Protein AF-A0A2E8K7I2-F1 (afdb_monomer_lite)

Structure (mmCIF, N/CA/C/O backbone):
data_AF-A0A2E8K7I2-F1
#
_entry.id   AF-A0A2E8K7I2-F1
#
loop_
_atom_site.group_PDB
_atom_site.id
_atom_site.type_symbol
_atom_site.label_atom_id
_atom_site.label_alt_id
_atom_site.label_comp_id
_atom_site.label_asym_id
_atom_site.label_entity_id
_atom_site.label_seq_id
_atom_site.pdbx_PDB_ins_code
_atom_site.Cartn_x
_atom_site.Cartn_y
_atom_site.Cartn_z
_atom_site.occupancy
_atom_site.B_iso_or_equiv
_atom_site.auth_seq_id
_atom_site.auth_comp_id
_atom_site.auth_asym_id
_atom_site.auth_atom_id
_atom_site.pdbx_PDB_model_num
ATOM 1 N N . MET A 1 1 ? 12.082 -33.563 -44.649 1.00 47.56 1 MET A N 1
ATOM 2 C CA . MET A 1 1 ? 13.556 -33.593 -44.543 1.00 47.56 1 MET A CA 1
ATOM 3 C C . MET A 1 1 ? 13.911 -34.649 -43.504 1.00 47.56 1 MET A C 1
ATOM 5 O O . MET A 1 1 ? 13.256 -34.653 -42.468 1.00 47.56 1 MET A O 1
ATOM 9 N N . PRO A 1 2 ? 14.832 -35.588 -43.774 1.00 50.03 2 PRO A N 1
ATOM 10 C CA . PRO A 1 2 ? 15.264 -36.570 -42.777 1.00 50.03 2 PRO A CA 1
ATOM 11 C C . PRO A 1 2 ? 15.808 -35.861 -41.526 1.00 50.03 2 PRO A C 1
ATOM 13 O O . PRO A 1 2 ? 16.552 -34.895 -41.661 1.00 50.03 2 PRO A O 1
ATOM 16 N N . GLY A 1 3 ? 15.430 -36.317 -40.327 1.00 60.34 3 GLY A N 1
ATOM 17 C CA . GLY A 1 3 ? 15.992 -35.823 -39.061 1.00 60.34 3 GLY A CA 1
ATOM 18 C C . GLY A 1 3 ? 15.162 -34.794 -38.286 1.00 60.34 3 GLY A C 1
ATOM 19 O O . GLY A 1 3 ? 15.590 -34.386 -37.218 1.00 60.34 3 GLY A O 1
ATOM 20 N N . THR A 1 4 ? 13.971 -34.393 -38.739 1.00 60.41 4 THR A N 1
ATOM 21 C CA . THR A 1 4 ? 13.145 -33.399 -38.014 1.00 60.41 4 THR A CA 1
ATOM 22 C C . THR A 1 4 ? 12.429 -33.949 -36.775 1.00 60.41 4 THR A C 1
ATOM 24 O O . THR A 1 4 ? 11.886 -33.179 -35.986 1.00 60.41 4 THR A O 1
ATOM 27 N N . THR A 1 5 ? 12.414 -35.268 -36.585 1.00 64.00 5 THR A N 1
ATOM 28 C CA . THR A 1 5 ? 11.774 -35.951 -35.452 1.00 64.00 5 THR A CA 1
ATOM 29 C C . THR A 1 5 ? 12.618 -37.144 -35.024 1.00 64.00 5 THR A C 1
ATOM 31 O O . THR A 1 5 ? 13.070 -37.919 -35.871 1.00 64.00 5 THR A O 1
ATOM 34 N N . TYR A 1 6 ? 12.801 -37.317 -33.719 1.00 68.06 6 TYR A N 1
ATOM 35 C CA . TYR A 1 6 ? 13.394 -38.526 -33.154 1.00 68.06 6 TYR A CA 1
ATOM 36 C C . TYR A 1 6 ? 12.450 -39.737 -33.326 1.00 68.06 6 TYR A C 1
ATOM 38 O O . TYR A 1 6 ? 11.246 -39.552 -33.527 1.00 68.06 6 TYR A O 1
ATOM 46 N N . PRO A 1 7 ? 12.943 -40.986 -33.197 1.00 75.38 7 PRO A N 1
ATOM 47 C CA . PRO A 1 7 ? 12.113 -42.198 -33.293 1.00 75.38 7 PRO A CA 1
ATOM 48 C C . PRO A 1 7 ? 10.949 -42.272 -32.288 1.00 75.38 7 PRO A C 1
ATOM 50 O O . PRO A 1 7 ? 10.019 -43.046 -32.481 1.00 75.38 7 PRO A O 1
ATOM 53 N N . ASN A 1 8 ? 10.992 -41.466 -31.224 1.00 77.00 8 ASN A N 1
ATOM 54 C CA . ASN A 1 8 ? 9.941 -41.325 -30.214 1.00 77.00 8 ASN A CA 1
ATOM 55 C C . ASN A 1 8 ? 8.937 -40.191 -30.522 1.00 77.00 8 ASN A C 1
ATOM 57 O O . ASN A 1 8 ? 8.159 -39.815 -29.650 1.00 77.00 8 ASN A O 1
ATOM 61 N N . GLY A 1 9 ? 8.964 -39.623 -31.733 1.00 71.88 9 GLY A N 1
ATOM 62 C CA . GLY A 1 9 ? 8.011 -38.606 -32.190 1.00 71.88 9 GLY A CA 1
ATOM 63 C C . GLY A 1 9 ? 8.256 -37.194 -31.650 1.00 71.88 9 GLY A C 1
ATOM 64 O O . GLY A 1 9 ? 7.520 -36.277 -32.007 1.00 71.88 9 GLY A O 1
ATOM 65 N N . ILE A 1 10 ? 9.289 -36.988 -30.827 1.00 68.69 10 ILE A N 1
ATOM 66 C CA . ILE A 1 10 ? 9.647 -35.657 -30.328 1.00 68.69 10 ILE A CA 1
ATOM 67 C C . ILE A 1 10 ? 10.333 -34.874 -31.459 1.00 68.69 10 ILE A C 1
ATOM 69 O O . ILE A 1 10 ? 11.250 -35.413 -32.096 1.00 68.69 10 ILE A O 1
ATOM 73 N N . PRO A 1 11 ? 9.936 -33.613 -31.714 1.00 69.25 11 PRO A N 1
ATOM 74 C CA . PRO A 1 11 ? 10.637 -32.750 -32.654 1.00 69.25 11 PRO A CA 1
ATOM 75 C C . PRO A 1 11 ? 12.121 -32.651 -32.299 1.00 69.25 11 PRO A C 1
ATOM 77 O O . PRO A 1 11 ? 12.487 -32.390 -31.151 1.00 69.25 11 PRO A O 1
ATOM 80 N N . ALA A 1 12 ? 12.988 -32.868 -33.285 1.00 71.75 12 ALA A N 1
ATOM 81 C CA . ALA A 1 12 ? 14.411 -32.645 -33.103 1.00 71.75 12 ALA A CA 1
ATOM 82 C C . ALA A 1 12 ? 14.658 -31.133 -33.037 1.00 71.75 12 ALA A C 1
ATOM 84 O O . ALA A 1 12 ? 14.567 -30.427 -34.041 1.00 71.75 12 ALA A O 1
ATOM 85 N N . TYR A 1 13 ? 14.928 -30.623 -31.836 1.00 67.56 13 TYR A N 1
ATOM 86 C CA . TYR A 1 13 ? 15.344 -29.238 -31.650 1.00 67.56 13 TYR A CA 1
ATOM 87 C C . TYR A 1 13 ? 16.808 -29.101 -32.073 1.00 67.56 13 TYR A C 1
ATOM 89 O O . TYR A 1 13 ? 17.703 -29.649 -31.432 1.00 67.56 13 TYR A O 1
ATOM 97 N N . PHE A 1 14 ? 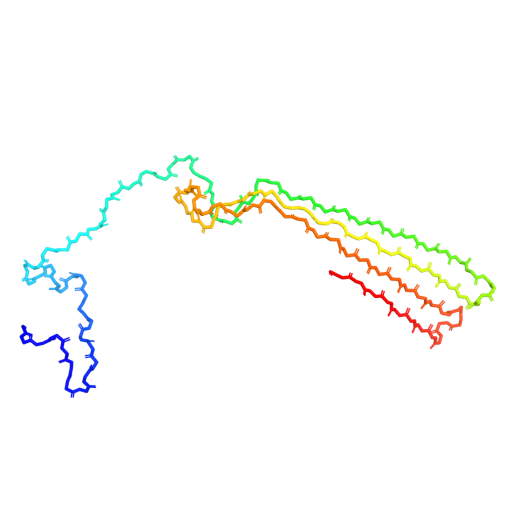17.049 -28.377 -33.163 1.00 74.25 14 PHE A N 1
ATOM 98 C CA . PHE A 1 14 ? 18.392 -28.075 -33.646 1.00 74.25 14 PHE A CA 1
ATOM 99 C C . PHE A 1 14 ? 18.869 -26.731 -33.101 1.00 74.25 14 PHE A C 1
ATOM 101 O O . PHE A 1 14 ? 18.128 -25.747 -33.101 1.00 74.25 14 PHE A O 1
ATOM 108 N N . SER A 1 15 ? 20.122 -26.675 -32.648 1.00 77.06 15 SER A N 1
ATOM 109 C CA . SER A 1 15 ? 20.728 -25.412 -32.232 1.00 77.06 15 SER A CA 1
ATOM 110 C C . SER A 1 15 ? 20.970 -24.503 -33.443 1.00 77.06 15 SER A C 1
ATOM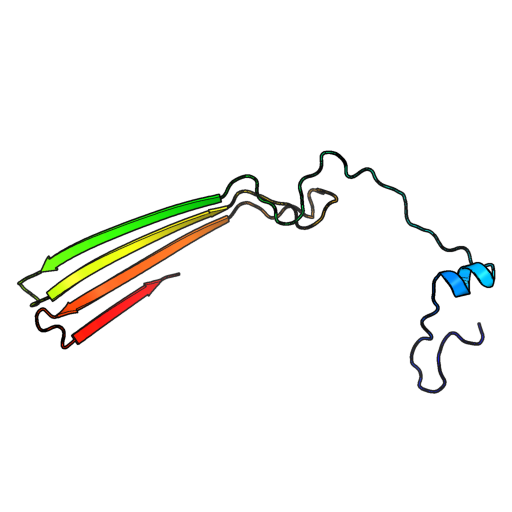 112 O O . SER A 1 15 ? 21.231 -24.977 -34.551 1.00 77.06 15 SER A O 1
ATOM 114 N N . ARG A 1 16 ? 20.933 -23.180 -33.230 1.00 74.31 16 ARG A N 1
ATOM 115 C CA . ARG A 1 16 ? 21.221 -22.185 -34.282 1.00 74.31 16 ARG A CA 1
ATOM 116 C C . ARG A 1 16 ? 22.587 -22.410 -34.930 1.00 74.31 16 ARG A C 1
ATOM 118 O O . ARG A 1 16 ? 22.687 -22.393 -36.148 1.00 74.31 16 ARG A O 1
ATOM 125 N N . HIS A 1 17 ? 23.596 -22.726 -34.118 1.00 78.31 17 HIS A N 1
ATOM 126 C CA . HIS A 1 17 ? 24.943 -23.037 -34.594 1.00 78.31 17 HIS A CA 1
ATOM 127 C C . HIS A 1 17 ? 24.985 -24.260 -35.516 1.00 78.31 17 HIS A C 1
ATOM 129 O O . HIS A 1 17 ? 25.716 -24.258 -36.502 1.00 78.31 17 HIS A O 1
ATOM 135 N N . TRP A 1 18 ? 24.193 -25.297 -35.228 1.00 82.12 18 TRP A N 1
ATOM 136 C CA . TRP A 1 18 ? 24.104 -26.462 -36.106 1.00 82.12 18 TRP A CA 1
ATOM 137 C C . TRP A 1 18 ? 23.406 -26.116 -37.427 1.00 82.12 18 TRP A C 1
ATOM 139 O O . TRP A 1 18 ? 23.872 -26.526 -38.485 1.00 82.12 18 TRP A O 1
ATOM 149 N N . LEU A 1 19 ? 22.322 -25.336 -37.388 1.00 80.19 19 LEU A N 1
ATOM 150 C CA . LEU A 1 19 ? 21.591 -24.913 -38.589 1.00 80.19 19 LEU A CA 1
ATOM 151 C C . LEU A 1 19 ? 22.468 -24.053 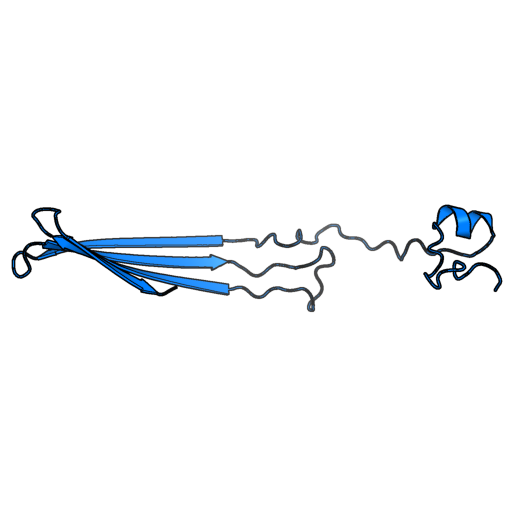-39.514 1.00 80.19 19 LEU A C 1
ATOM 153 O O . LEU A 1 19 ? 22.546 -24.330 -40.710 1.00 80.19 19 LEU A O 1
ATOM 157 N N . GLU A 1 20 ? 23.187 -23.083 -38.946 1.00 79.00 20 GLU A N 1
ATOM 158 C CA . GLU A 1 20 ? 24.148 -22.235 -39.666 1.00 79.00 20 GLU A CA 1
ATOM 159 C C . GLU A 1 20 ? 25.264 -23.068 -40.312 1.00 79.00 20 GLU A C 1
ATOM 161 O O . GLU A 1 20 ? 25.566 -22.885 -41.491 1.00 79.00 20 GLU A O 1
ATOM 166 N N . ALA A 1 21 ? 25.823 -24.044 -39.585 1.00 82.12 21 ALA A N 1
ATOM 167 C CA . ALA A 1 21 ? 26.849 -24.951 -40.107 1.00 82.12 21 ALA A CA 1
ATOM 168 C C . ALA A 1 21 ? 26.351 -25.841 -41.264 1.00 82.12 21 ALA A C 1
ATOM 170 O O . ALA A 1 21 ? 27.153 -26.295 -42.078 1.00 82.12 21 ALA A O 1
ATOM 171 N N . ASN A 1 22 ? 25.037 -26.068 -41.360 1.00 84.56 22 ASN A N 1
ATOM 172 C CA . ASN A 1 22 ? 24.396 -26.824 -42.439 1.00 84.56 22 ASN A CA 1
ATOM 173 C C . ASN A 1 22 ? 23.816 -25.920 -43.546 1.00 84.56 22 ASN A C 1
ATOM 175 O O . ASN A 1 22 ? 23.035 -26.385 -44.376 1.00 84.56 22 ASN A O 1
ATOM 179 N N . GLY A 1 23 ? 24.183 -24.633 -43.577 1.00 80.31 23 GLY A N 1
ATOM 180 C CA . GLY A 1 23 ? 23.774 -23.695 -44.628 1.00 80.31 23 GLY A CA 1
ATOM 181 C C . GLY A 1 23 ? 22.314 -23.240 -44.542 1.00 80.31 23 GLY A C 1
ATOM 182 O O . GLY A 1 23 ? 21.802 -22.647 -45.490 1.00 80.31 23 GLY A O 1
ATOM 183 N N . ILE A 1 24 ? 21.634 -23.499 -43.421 1.00 83.12 24 ILE A N 1
ATOM 184 C CA . ILE A 1 24 ? 20.279 -23.008 -43.173 1.00 83.12 24 ILE A CA 1
ATOM 185 C C . ILE A 1 24 ? 20.393 -21.593 -42.612 1.00 83.12 24 ILE A C 1
ATOM 187 O O . ILE A 1 24 ? 20.962 -21.379 -41.542 1.00 83.12 24 ILE A O 1
ATOM 191 N N . THR A 1 25 ? 19.843 -20.616 -43.334 1.00 76.50 25 THR A N 1
ATOM 192 C CA . THR A 1 25 ? 19.859 -19.215 -42.910 1.00 76.50 25 THR A CA 1
ATOM 193 C C . T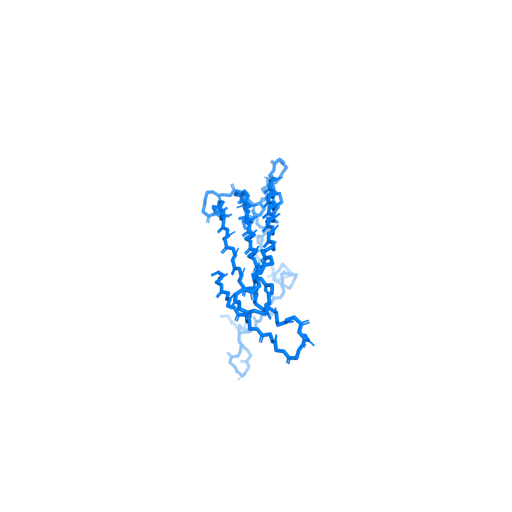HR A 1 25 ? 19.059 -19.042 -41.624 1.00 76.50 25 THR A C 1
ATOM 195 O O . THR A 1 25 ? 17.840 -19.215 -41.597 1.00 76.50 25 THR A O 1
ATOM 198 N N . THR A 1 26 ? 19.746 -18.669 -40.553 1.00 76.06 26 THR A N 1
ATOM 199 C CA . THR A 1 26 ? 19.140 -18.217 -39.304 1.00 76.06 26 THR A CA 1
ATOM 200 C C . THR A 1 26 ? 19.071 -16.687 -39.320 1.00 76.06 26 THR A C 1
ATOM 202 O O . THR A 1 26 ? 19.909 -16.009 -39.911 1.00 76.06 26 THR A O 1
ATOM 205 N N . SER A 1 27 ? 18.050 -16.112 -38.686 1.00 77.81 27 SER A N 1
ATOM 206 C CA . SER A 1 27 ? 17.946 -14.660 -38.500 1.00 77.81 27 SER A CA 1
ATOM 207 C C . SER A 1 27 ? 18.172 -14.327 -37.035 1.00 77.81 27 SER A C 1
ATOM 209 O O . SER A 1 27 ? 17.579 -14.953 -36.153 1.00 77.81 27 SER A O 1
ATOM 211 N N . SER A 1 28 ? 19.058 -13.376 -36.746 1.00 69.06 28 SER A N 1
ATOM 212 C CA . SER A 1 28 ? 19.321 -12.879 -35.384 1.00 69.06 28 SER A CA 1
ATOM 213 C C . SER A 1 28 ? 18.238 -11.916 -34.878 1.00 69.06 28 SER A C 1
ATOM 215 O O . SER A 1 28 ? 18.374 -11.368 -33.791 1.00 69.06 28 SER A O 1
ATOM 217 N N . GLY A 1 29 ? 17.153 -11.741 -35.641 1.00 66.50 29 GLY A N 1
ATOM 218 C CA . GLY A 1 29 ? 16.169 -10.689 -35.411 1.00 66.50 29 GLY A CA 1
ATOM 219 C C . GLY A 1 29 ? 16.643 -9.352 -35.981 1.00 66.50 29 GLY A C 1
ATOM 220 O O . GLY A 1 29 ? 17.799 -9.199 -36.379 1.00 66.50 29 GLY A O 1
ATOM 221 N N . LEU A 1 30 ? 15.733 -8.383 -36.061 1.00 70.75 30 LEU A N 1
ATOM 222 C CA . LEU A 1 30 ? 16.101 -7.008 -36.385 1.00 70.75 30 LEU A CA 1
ATOM 223 C C . LEU A 1 30 ? 16.634 -6.355 -35.104 1.00 70.75 30 LEU A C 1
ATOM 225 O O . LEU A 1 30 ? 15.893 -6.324 -34.119 1.00 70.75 30 LEU A O 1
ATOM 229 N N . PRO A 1 31 ? 17.882 -5.853 -35.083 1.00 68.31 31 PRO A N 1
ATOM 230 C CA . PRO A 1 31 ? 18.374 -5.102 -33.941 1.00 68.31 31 PRO A CA 1
ATOM 231 C C . PRO A 1 31 ? 17.527 -3.839 -33.812 1.00 68.31 31 PRO A C 1
ATOM 233 O O . PRO A 1 31 ? 17.514 -2.986 -34.700 1.00 68.31 31 PRO A O 1
ATOM 236 N N . ILE A 1 32 ? 16.785 -3.751 -32.717 1.00 72.94 32 ILE A N 1
ATOM 237 C CA . ILE A 1 32 ? 15.979 -2.584 -32.383 1.00 72.94 32 ILE A CA 1
ATOM 238 C C . ILE A 1 32 ? 16.659 -1.822 -31.258 1.00 72.94 32 ILE A C 1
ATOM 240 O O . ILE A 1 32 ? 17.213 -2.411 -30.331 1.00 72.94 32 ILE A O 1
ATOM 244 N N . ASN A 1 33 ? 16.664 -0.499 -31.383 1.00 72.81 33 ASN A N 1
ATOM 245 C CA . ASN A 1 33 ? 17.218 0.371 -30.363 1.00 72.81 33 ASN A CA 1
ATOM 246 C C . ASN A 1 33 ? 16.256 0.413 -29.167 1.00 72.81 33 ASN A C 1
ATOM 248 O O . ASN A 1 33 ? 15.070 0.677 -29.352 1.00 72.81 33 ASN A O 1
ATOM 252 N N . LEU A 1 34 ? 16.780 0.136 -27.973 1.00 72.75 34 LEU A N 1
ATOM 253 C CA . LEU A 1 34 ? 16.054 0.172 -26.697 1.00 72.75 34 LEU A CA 1
ATOM 254 C C . LEU A 1 34 ? 16.493 1.351 -25.810 1.00 72.75 34 LEU A C 1
ATOM 256 O O . LEU A 1 34 ? 16.040 1.492 -24.679 1.00 72.75 34 LEU A O 1
ATOM 260 N N . GLY A 1 35 ? 17.423 2.182 -26.287 1.00 68.75 35 GLY A N 1
ATOM 261 C CA . GLY A 1 35 ? 17.910 3.347 -25.559 1.00 68.75 35 GLY A CA 1
ATOM 262 C C . GLY A 1 35 ? 16.813 4.396 -25.405 1.00 68.75 35 GLY A C 1
ATOM 263 O O . GLY A 1 35 ? 16.249 4.846 -26.399 1.00 68.75 35 GLY A O 1
ATOM 264 N N . GLY A 1 36 ? 16.547 4.794 -24.159 1.00 75.62 36 GLY A N 1
ATOM 265 C CA . GLY A 1 36 ? 15.480 5.736 -23.807 1.00 75.62 36 GLY A CA 1
ATOM 266 C C . GLY A 1 36 ? 14.148 5.082 -23.427 1.00 75.62 36 GLY A C 1
ATOM 267 O O . GLY A 1 36 ? 13.240 5.804 -23.035 1.00 75.62 36 GLY A O 1
ATOM 268 N N . ASN A 1 37 ? 14.038 3.751 -23.503 1.00 78.69 37 ASN A N 1
ATOM 269 C CA . ASN A 1 37 ? 12.869 3.017 -23.019 1.00 78.69 37 ASN A CA 1
ATOM 270 C C . ASN A 1 37 ? 12.954 2.784 -21.505 1.00 78.69 37 ASN A C 1
ATOM 272 O O . ASN A 1 37 ? 14.045 2.631 -20.948 1.00 78.69 37 ASN A O 1
ATOM 276 N N . GLU A 1 38 ? 11.798 2.711 -20.852 1.00 74.12 38 GLU A N 1
ATOM 277 C CA . GLU A 1 38 ? 11.720 2.318 -19.446 1.00 74.12 38 GLU A CA 1
ATOM 278 C C . GLU A 1 38 ? 11.983 0.827 -19.262 1.00 74.12 38 GLU A C 1
ATOM 280 O O . GLU A 1 38 ? 11.723 -0.006 -20.133 1.00 74.12 38 GLU A O 1
ATOM 285 N N . LEU A 1 39 ? 12.513 0.485 -18.090 1.00 79.62 39 LEU A N 1
ATOM 286 C CA . LEU A 1 39 ? 12.743 -0.904 -17.738 1.00 79.62 39 LEU A CA 1
ATOM 287 C C . LEU A 1 39 ? 11.405 -1.632 -17.526 1.00 79.62 39 LEU A C 1
ATOM 289 O O . LEU A 1 39 ? 10.477 -1.065 -16.944 1.00 79.62 39 LEU A O 1
ATOM 293 N N . PRO A 1 40 ? 11.312 -2.913 -17.923 1.00 79.06 40 PRO A N 1
ATOM 294 C CA . PRO A 1 40 ? 10.126 -3.712 -17.665 1.00 79.06 40 PRO A CA 1
ATOM 295 C C . PRO A 1 40 ? 9.787 -3.767 -16.175 1.00 79.06 40 PRO A C 1
ATOM 297 O O . PRO A 1 40 ? 10.668 -4.023 -15.352 1.00 79.06 40 PRO A O 1
ATOM 300 N N . ASN A 1 41 ? 8.507 -3.606 -15.835 1.00 77.75 41 ASN A N 1
ATOM 301 C CA . ASN A 1 41 ? 7.999 -3.604 -14.459 1.00 77.75 41 ASN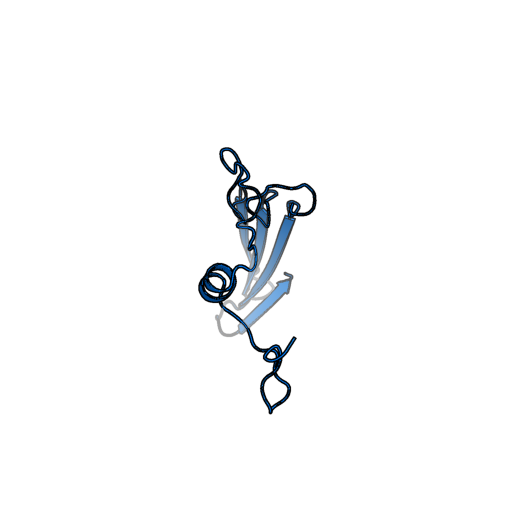 A CA 1
ATOM 302 C C . ASN A 1 41 ? 8.675 -2.557 -13.552 1.00 77.75 41 ASN A C 1
ATOM 304 O O . ASN A 1 41 ? 8.809 -2.777 -12.347 1.00 77.75 41 ASN A O 1
ATOM 308 N N . SER A 1 42 ? 9.116 -1.435 -14.128 1.00 84.44 42 SER A N 1
ATOM 309 C CA . SER A 1 42 ? 9.700 -0.309 -13.397 1.00 84.44 42 SER A CA 1
ATOM 310 C C . SER A 1 42 ? 8.784 0.915 -13.462 1.00 84.44 42 SER A C 1
ATOM 312 O O . SER A 1 42 ? 9.102 1.853 -14.189 1.00 84.44 42 SER A O 1
ATOM 314 N N . PRO A 1 43 ? 7.659 0.923 -12.727 1.00 79.62 43 PRO A N 1
ATOM 315 C CA . PRO A 1 43 ? 6.811 2.105 -12.637 1.00 79.62 43 PRO A CA 1
ATOM 316 C C . PRO A 1 43 ? 7.592 3.283 -12.054 1.00 79.62 43 PRO A C 1
ATOM 318 O O . PRO A 1 43 ? 8.372 3.112 -11.111 1.00 79.62 43 PRO A O 1
ATOM 321 N N . GLU A 1 44 ? 7.377 4.468 -12.619 1.00 83.19 44 GLU A N 1
ATOM 322 C CA . GLU A 1 44 ? 8.130 5.679 -12.276 1.00 83.19 44 GLU A CA 1
ATOM 323 C C . GLU A 1 44 ? 7.886 6.094 -10.819 1.00 83.19 44 GLU A C 1
ATOM 325 O O . GLU A 1 44 ? 8.818 6.427 -10.079 1.00 83.19 44 GLU A O 1
ATOM 330 N N . PHE A 1 45 ? 6.631 5.984 -10.374 1.00 86.00 45 PHE A N 1
ATOM 331 C CA . PHE A 1 45 ? 6.220 6.332 -9.023 1.00 86.00 45 PHE A CA 1
ATOM 332 C C . PHE A 1 45 ? 5.413 5.223 -8.348 1.00 86.00 45 PHE A C 1
ATOM 334 O O . PHE A 1 45 ? 4.656 4.459 -8.944 1.00 86.00 45 PHE A O 1
ATOM 341 N N . THR A 1 46 ? 5.581 5.128 -7.034 1.00 90.31 46 THR A N 1
ATOM 342 C CA . THR A 1 46 ? 4.766 4.271 -6.174 1.00 90.31 46 THR A CA 1
ATOM 343 C C . THR A 1 46 ? 4.467 5.026 -4.891 1.00 90.31 46 THR A C 1
ATOM 345 O O . THR A 1 46 ? 5.371 5.544 -4.233 1.00 90.31 46 THR A O 1
ATOM 348 N N . PHE A 1 47 ? 3.192 5.070 -4.522 1.00 92.12 47 PHE A N 1
ATOM 349 C CA . PHE A 1 47 ? 2.702 5.762 -3.342 1.00 92.12 47 PHE A CA 1
ATOM 350 C C . PHE A 1 47 ? 2.087 4.769 -2.357 1.00 92.12 47 PHE A C 1
ATOM 352 O O . PHE A 1 47 ? 1.349 3.860 -2.736 1.00 92.12 47 PHE A O 1
ATOM 359 N N . ARG A 1 48 ? 2.398 4.940 -1.069 1.00 94.50 48 ARG A N 1
ATOM 360 C CA . ARG A 1 48 ? 1.810 4.154 0.020 1.00 94.50 48 ARG A CA 1
ATOM 361 C C . ARG A 1 48 ? 1.443 5.074 1.166 1.00 94.50 48 ARG A C 1
ATOM 363 O O . ARG A 1 48 ? 2.304 5.786 1.679 1.00 94.50 48 ARG A O 1
ATOM 370 N N . LEU A 1 49 ? 0.194 5.010 1.602 1.00 95.62 49 LEU A N 1
ATOM 371 C CA . LEU A 1 49 ? -0.310 5.763 2.741 1.00 95.62 49 LEU A CA 1
ATOM 372 C C . LEU A 1 49 ? -1.010 4.813 3.705 1.00 95.62 49 LEU A C 1
ATOM 374 O O . LEU A 1 49 ? -1.867 4.045 3.294 1.00 95.62 49 LEU A O 1
ATOM 378 N N . GLY A 1 50 ? -0.662 4.884 4.986 1.00 96.19 50 GLY A N 1
ATOM 379 C CA . GLY A 1 50 ? -1.315 4.113 6.038 1.00 96.19 50 GLY A CA 1
ATOM 380 C C . GLY A 1 50 ? -1.774 5.035 7.154 1.00 96.19 50 GLY A C 1
ATOM 381 O O . GLY A 1 50 ? -0.979 5.816 7.678 1.00 96.19 50 GLY A O 1
ATOM 382 N N . VAL A 1 51 ? -3.046 4.937 7.526 1.00 96.81 51 VAL A N 1
ATOM 383 C CA . VAL A 1 51 ? -3.634 5.677 8.643 1.00 96.81 51 VAL A CA 1
ATOM 384 C C . VAL A 1 51 ? -4.223 4.677 9.622 1.00 96.81 51 VAL A C 1
ATOM 386 O O . VAL A 1 51 ? -4.936 3.750 9.240 1.00 96.81 51 VAL A O 1
ATOM 389 N N . GLN A 1 52 ? -3.922 4.866 10.901 1.00 97.12 52 GLN A N 1
ATOM 390 C CA . GLN A 1 52 ? -4.469 4.053 11.973 1.00 97.12 52 GLN A CA 1
ATOM 391 C C . GLN A 1 52 ? -4.937 4.950 13.108 1.00 97.12 52 GLN A C 1
ATOM 393 O O . GLN A 1 52 ? -4.262 5.916 13.464 1.00 97.12 52 GLN A O 1
ATOM 398 N N . TYR A 1 53 ? -6.083 4.603 13.678 1.00 97.19 53 TYR A N 1
ATOM 399 C CA . TYR A 1 53 ? -6.628 5.278 14.839 1.00 97.19 53 TYR A CA 1
ATOM 400 C C . TYR A 1 53 ? -7.208 4.266 15.822 1.00 97.19 53 TYR A C 1
ATOM 402 O O . TYR A 1 53 ? -7.853 3.303 15.409 1.00 97.19 53 TYR A O 1
ATOM 410 N N . THR A 1 54 ? -6.996 4.510 17.113 1.00 96.88 54 THR A N 1
ATOM 411 C CA . THR A 1 54 ? -7.475 3.659 18.204 1.00 96.88 54 THR A CA 1
ATOM 412 C C . THR A 1 54 ? -8.392 4.465 19.115 1.00 96.88 54 THR A C 1
ATOM 414 O O . THR A 1 54 ? -7.975 5.466 19.695 1.00 96.88 54 THR A O 1
ATOM 417 N N . TRP A 1 55 ? -9.645 4.027 19.233 1.00 96.62 55 TRP A N 1
ATOM 418 C CA . TRP A 1 55 ? -10.606 4.547 20.198 1.00 96.62 55 TRP A CA 1
ATOM 419 C C . TRP A 1 55 ? -10.614 3.658 21.442 1.00 96.62 55 TRP A C 1
ATOM 421 O O . TRP A 1 55 ? -10.962 2.482 21.321 1.00 96.62 55 TRP A O 1
ATOM 431 N N . PRO A 1 56 ? -10.323 4.199 22.633 1.00 94.31 56 PRO A N 1
ATOM 432 C CA . PRO A 1 56 ? -10.640 3.511 23.874 1.00 94.31 56 PRO A CA 1
ATOM 433 C C . PRO A 1 56 ? -12.144 3.619 24.143 1.00 94.31 56 PRO A C 1
ATOM 435 O O . PRO A 1 56 ? -12.684 4.722 24.268 1.00 94.31 56 PRO A O 1
ATOM 438 N N . ILE A 1 57 ? -12.848 2.485 24.211 1.00 93.00 57 ILE A N 1
ATOM 439 C CA . ILE A 1 57 ? -14.307 2.445 24.380 1.00 93.00 57 ILE A CA 1
ATOM 440 C C . ILE A 1 57 ? -14.650 1.699 25.671 1.00 93.00 57 ILE A C 1
ATOM 442 O O . ILE A 1 57 ? -14.901 0.493 25.694 1.00 93.00 57 ILE A O 1
ATOM 446 N N . SER A 1 58 ? -14.761 2.451 26.767 1.00 91.00 58 SER A N 1
ATOM 447 C CA . SER A 1 58 ? -15.086 1.891 28.087 1.00 91.00 58 SER A CA 1
ATOM 448 C C . SER A 1 58 ? -16.429 1.148 28.126 1.00 91.00 58 SER A C 1
ATOM 450 O O . SER A 1 58 ? -16.582 0.213 28.904 1.00 91.00 58 SER A O 1
ATOM 452 N N . ALA A 1 59 ? -17.395 1.517 27.272 1.00 91.00 59 ALA A N 1
ATOM 453 C CA . ALA A 1 59 ? -18.712 0.871 27.203 1.00 91.00 59 ALA A CA 1
ATOM 454 C C . ALA A 1 59 ? -18.666 -0.595 26.730 1.00 91.00 59 ALA A C 1
ATOM 456 O O . ALA A 1 59 ? -19.589 -1.351 27.022 1.00 91.00 59 ALA A O 1
ATOM 457 N N . ILE A 1 60 ? -17.609 -0.992 26.017 1.00 90.00 60 ILE A N 1
ATOM 458 C CA . ILE A 1 60 ? -17.385 -2.371 25.553 1.00 90.00 60 ILE A CA 1
ATOM 459 C C . ILE A 1 60 ? -16.142 -2.996 26.199 1.00 90.00 60 ILE A C 1
ATOM 461 O O . ILE A 1 60 ? -15.638 -3.991 25.689 1.00 90.00 60 ILE A O 1
ATOM 465 N N . ALA A 1 61 ? -15.640 -2.396 27.289 1.00 93.31 61 ALA A N 1
ATOM 466 C CA . ALA A 1 61 ? -14.443 -2.831 28.011 1.00 93.31 61 ALA A CA 1
ATOM 467 C C . ALA A 1 61 ? -13.276 -3.186 27.072 1.00 93.31 61 ALA A C 1
ATOM 469 O O . ALA A 1 61 ? -12.713 -4.273 27.156 1.00 93.31 61 ALA A O 1
ATOM 470 N N . GLY A 1 62 ? -12.951 -2.294 26.134 1.00 94.62 62 GLY A N 1
ATOM 471 C CA . GLY A 1 62 ? -11.871 -2.551 25.191 1.00 94.62 62 GLY A CA 1
ATOM 472 C C . GLY A 1 62 ? -11.547 -1.384 24.271 1.00 94.62 62 GLY A C 1
ATOM 473 O O . GLY A 1 62 ? -12.218 -0.347 24.277 1.00 94.62 62 GLY A O 1
ATOM 474 N N . ASP A 1 63 ? -10.523 -1.601 23.458 1.00 96.50 63 ASP A N 1
ATOM 475 C CA . ASP A 1 63 ? -10.010 -0.659 22.477 1.00 96.50 63 ASP A CA 1
ATOM 476 C C . ASP A 1 63 ? -10.401 -1.109 21.070 1.00 96.50 63 ASP A C 1
ATOM 478 O O . ASP A 1 63 ? -10.292 -2.281 20.705 1.00 96.50 63 ASP A O 1
ATOM 482 N N . LEU A 1 64 ? -10.852 -0.159 20.255 1.00 96.12 64 LEU A N 1
ATOM 483 C CA . LEU A 1 64 ? -11.182 -0.381 18.856 1.00 96.12 64 LEU A CA 1
ATOM 484 C C . LEU A 1 64 ? -10.165 0.345 17.980 1.00 96.12 64 LEU A C 1
ATOM 486 O O . LEU A 1 64 ? -10.104 1.569 17.973 1.00 96.12 64 LEU A O 1
ATOM 490 N N . SER A 1 65 ? -9.383 -0.401 17.212 1.00 97.25 65 SER A N 1
ATOM 491 C CA . SER A 1 65 ? -8.408 0.127 16.264 1.00 97.25 65 SER A CA 1
ATOM 492 C C . SER A 1 65 ? -8.907 -0.033 14.834 1.00 97.25 65 SER A C 1
ATOM 494 O O . SER A 1 65 ? -9.117 -1.150 14.364 1.00 97.25 65 SER A O 1
ATOM 496 N N . LEU A 1 66 ? -9.057 1.078 14.120 1.00 97.25 66 LEU A N 1
ATOM 497 C CA . LEU A 1 66 ? -9.273 1.087 12.678 1.00 97.25 66 LEU A CA 1
ATOM 498 C C . LEU A 1 66 ? -7.960 1.394 11.970 1.00 97.25 66 LEU A C 1
ATOM 500 O O . LEU A 1 66 ? -7.280 2.365 12.299 1.00 97.25 66 LEU A O 1
ATOM 504 N N . ARG A 1 67 ? -7.645 0.603 10.949 1.00 97.50 67 ARG A N 1
ATOM 505 C CA . ARG A 1 67 ? -6.524 0.838 10.047 1.00 97.50 67 ARG A CA 1
AT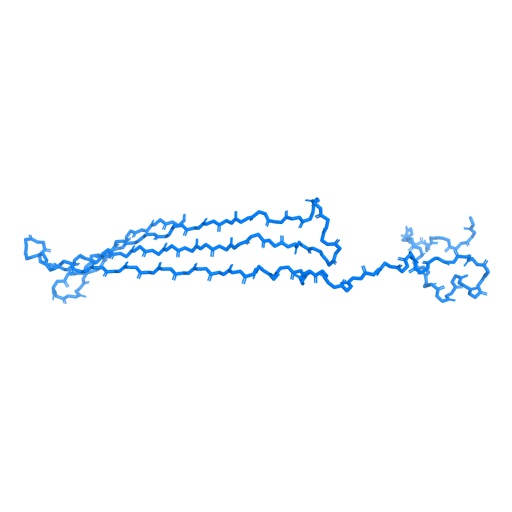OM 506 C C . ARG A 1 67 ? -7.003 0.847 8.604 1.00 97.50 67 ARG A C 1
ATOM 508 O O . ARG A 1 67 ? -7.742 -0.046 8.196 1.00 97.50 67 ARG A O 1
ATOM 515 N N . TRP A 1 68 ? -6.537 1.825 7.841 1.00 97.44 68 TRP A N 1
ATOM 516 C CA . TRP A 1 68 ? -6.729 1.922 6.402 1.00 97.44 68 TRP A CA 1
ATOM 517 C C . TRP A 1 68 ? -5.379 2.142 5.723 1.00 97.44 68 TRP A C 1
ATOM 519 O O . TRP A 1 68 ? -4.604 3.004 6.137 1.00 97.44 68 TRP A O 1
ATOM 529 N N . ASP A 1 69 ? -5.106 1.353 4.692 1.00 97.38 69 ASP A N 1
ATOM 530 C CA . ASP A 1 69 ? -3.899 1.423 3.882 1.00 97.38 69 ASP A CA 1
ATOM 531 C C . ASP A 1 69 ? -4.293 1.623 2.415 1.00 97.38 69 ASP A C 1
ATOM 533 O O . ASP A 1 69 ? -5.120 0.890 1.874 1.00 97.38 69 ASP A O 1
ATOM 537 N N . TYR A 1 70 ? -3.677 2.605 1.769 1.00 96.00 70 TYR A N 1
ATOM 538 C CA . TYR A 1 70 ? -3.832 2.916 0.357 1.00 96.00 70 TYR A CA 1
ATOM 539 C C . TYR A 1 70 ? -2.500 2.729 -0.360 1.00 96.00 70 TYR A C 1
ATOM 541 O O . TYR A 1 70 ? -1.468 3.263 0.059 1.00 96.00 70 TYR A O 1
ATOM 549 N N . TYR A 1 71 ? -2.533 1.960 -1.438 1.00 96.12 71 TYR A N 1
ATOM 550 C CA . TYR A 1 71 ? -1.415 1.719 -2.333 1.00 96.12 71 TYR A CA 1
ATOM 551 C C . TYR A 1 71 ? -1.784 2.225 -3.720 1.00 96.12 71 TYR A C 1
ATOM 553 O O . TYR A 1 71 ? -2.880 1.948 -4.191 1.00 96.12 71 TYR A O 1
ATOM 561 N N . TRP A 1 72 ? -0.864 2.916 -4.379 1.00 94.94 72 TRP A N 1
ATOM 562 C CA . TRP A 1 72 ? -0.990 3.274 -5.786 1.00 94.94 72 TRP A CA 1
ATOM 563 C C . TRP A 1 72 ? 0.350 3.090 -6.486 1.00 94.94 72 TRP A C 1
ATOM 565 O O . TRP A 1 72 ? 1.410 3.372 -5.914 1.00 94.94 72 TRP A O 1
ATOM 575 N N . GLN A 1 73 ? 0.296 2.619 -7.721 1.00 92.56 73 GLN A N 1
ATOM 576 C CA . GLN A 1 73 ? 1.448 2.448 -8.585 1.00 92.56 73 GLN A CA 1
ATOM 577 C C . GLN A 1 73 ? 1.132 3.025 -9.955 1.00 92.56 73 GLN A C 1
ATOM 579 O O . GLN A 1 73 ? 0.051 2.776 -10.489 1.00 92.56 73 GLN A O 1
ATOM 584 N N . ASP A 1 74 ? 2.087 3.784 -10.485 1.00 89.19 74 ASP A N 1
ATOM 585 C CA . ASP A 1 74 ? 1.980 4.368 -11.814 1.00 89.19 74 ASP A CA 1
ATOM 586 C C . ASP A 1 74 ? 1.975 3.298 -12.910 1.00 89.19 74 ASP A C 1
ATOM 588 O O . ASP A 1 74 ? 2.230 2.115 -12.644 1.00 89.19 74 ASP A O 1
ATOM 592 N N . ASP A 1 75 ? 1.681 3.699 -14.142 1.00 88.94 75 ASP A N 1
ATOM 593 C CA . ASP A 1 75 ? 1.766 2.777 -15.263 1.00 88.94 75 ASP A CA 1
ATOM 594 C C . ASP A 1 75 ? 3.208 2.291 -15.494 1.00 88.94 75 ASP A C 1
ATOM 596 O O . ASP A 1 75 ? 4.198 2.882 -15.058 1.00 88.94 75 ASP A O 1
ATOM 600 N N . SER A 1 76 ? 3.332 1.118 -16.106 1.00 87.88 76 SER A N 1
ATOM 601 C CA . SER A 1 76 ? 4.634 0.532 -16.428 1.00 87.88 76 SER A CA 1
ATOM 602 C C . SER A 1 76 ? 4.532 -0.355 -17.655 1.00 87.88 76 SER A C 1
ATOM 604 O O . SER A 1 76 ? 3.443 -0.718 -18.080 1.00 87.88 76 SER A O 1
ATOM 606 N N . TYR A 1 77 ? 5.659 -0.758 -18.233 1.00 86.75 77 TYR A N 1
ATOM 607 C CA . TYR A 1 77 ? 5.656 -1.665 -19.380 1.00 86.75 77 TYR A CA 1
ATOM 608 C C . TYR A 1 77 ? 6.038 -3.085 -18.966 1.00 86.75 77 TYR A C 1
ATOM 610 O O . TYR A 1 77 ? 6.980 -3.300 -18.207 1.00 86.75 77 TYR A O 1
ATOM 618 N N . ALA A 1 78 ? 5.349 -4.085 -19.510 1.00 80.25 78 ALA A N 1
ATOM 619 C CA . ALA A 1 78 ? 5.669 -5.496 -19.291 1.00 80.25 78 ALA A CA 1
ATOM 620 C C . ALA A 1 78 ? 6.939 -5.945 -20.042 1.00 80.25 78 ALA A C 1
ATOM 622 O O . ALA A 1 78 ? 7.534 -6.968 -19.699 1.00 80.25 78 ALA A O 1
ATOM 623 N N . ARG A 1 79 ? 7.332 -5.210 -21.094 1.00 78.56 79 ARG A N 1
ATOM 624 C CA . ARG A 1 79 ? 8.457 -5.522 -21.992 1.00 78.56 79 ARG A CA 1
ATOM 625 C C . ARG A 1 79 ? 9.281 -4.279 -22.302 1.00 78.56 79 ARG A C 1
ATOM 627 O O . ARG A 1 79 ? 8.746 -3.182 -22.393 1.00 78.56 79 ARG A O 1
ATOM 634 N N . GLU A 1 80 ? 10.553 -4.496 -22.608 1.00 74.62 80 GLU A N 1
ATOM 635 C CA . GLU A 1 80 ? 11.583 -3.484 -22.883 1.00 74.62 80 GLU A CA 1
ATOM 636 C C . GLU A 1 80 ? 11.358 -2.707 -24.191 1.00 74.62 80 GLU A C 1
ATOM 638 O O . GLU A 1 80 ? 12.088 -1.775 -24.527 1.00 74.62 80 GLU A O 1
ATOM 643 N N . PHE A 1 81 ? 10.356 -3.123 -24.966 1.00 78.31 81 PHE A N 1
ATOM 644 C CA . PHE A 1 81 ? 9.988 -2.515 -26.237 1.00 78.31 81 PHE A CA 1
ATOM 645 C C . PHE A 1 81 ? 9.032 -1.326 -26.089 1.00 78.31 81 PHE A C 1
ATOM 647 O O . PHE A 1 81 ? 8.751 -0.694 -27.107 1.00 78.31 81 PHE A O 1
ATOM 654 N N . ASN A 1 82 ? 8.507 -1.069 -24.881 1.00 70.12 82 ASN A N 1
ATOM 655 C CA . ASN A 1 82 ? 7.588 0.026 -24.536 1.00 70.12 82 ASN A CA 1
ATOM 656 C C . ASN A 1 82 ? 6.478 0.260 -25.575 1.00 70.12 82 ASN A C 1
ATOM 658 O O . ASN A 1 82 ? 6.217 1.380 -26.012 1.00 70.12 82 ASN A O 1
ATOM 662 N N . LYS A 1 83 ? 5.841 -0.824 -26.040 1.00 79.75 83 LYS A N 1
ATOM 663 C CA . LYS A 1 83 ? 4.723 -0.726 -26.985 1.00 79.75 83 LYS A CA 1
ATOM 664 C C . LYS A 1 83 ? 3.420 -0.497 -26.232 1.00 79.75 83 LYS A C 1
ATOM 666 O O . LYS A 1 83 ? 3.236 -1.032 -25.148 1.00 79.75 83 LYS A O 1
ATOM 671 N N . VAL A 1 84 ? 2.470 0.178 -26.879 1.00 74.81 84 VAL A N 1
ATOM 672 C CA . VAL A 1 84 ? 1.120 0.436 -26.335 1.00 74.81 84 VAL A CA 1
ATOM 673 C C . VAL A 1 84 ? 0.417 -0.850 -25.872 1.00 74.81 84 VAL A C 1
ATOM 675 O O . VAL A 1 84 ? -0.278 -0.846 -24.871 1.00 74.81 84 VAL A O 1
ATOM 678 N N . GLY A 1 85 ? 0.627 -1.978 -26.562 1.00 77.00 85 GLY A N 1
ATOM 679 C CA . GLY A 1 85 ? 0.046 -3.269 -26.162 1.00 77.00 85 GLY A CA 1
ATOM 680 C C . GLY A 1 85 ? 0.709 -3.940 -24.951 1.00 77.00 85 GLY A C 1
ATOM 681 O O . GLY A 1 85 ? 0.242 -4.992 -24.532 1.00 77.00 85 GLY A O 1
ATOM 682 N N . ASP A 1 86 ? 1.797 -3.368 -24.434 1.00 78.06 86 ASP A N 1
ATOM 683 C CA . ASP A 1 86 ? 2.574 -3.883 -23.299 1.00 78.06 86 ASP A CA 1
ATOM 684 C C . ASP A 1 86 ? 2.489 -2.983 -22.072 1.00 78.06 86 ASP A C 1
ATOM 686 O O . ASP A 1 86 ? 3.155 -3.264 -21.076 1.00 78.06 86 ASP A O 1
ATOM 690 N N . GLN A 1 87 ? 1.724 -1.896 -22.161 1.00 83.81 87 GLN A N 1
ATOM 691 C CA . GLN A 1 87 ? 1.491 -1.001 -21.044 1.00 83.81 87 GLN A CA 1
ATOM 692 C C . GLN A 1 87 ? 0.581 -1.701 -20.030 1.00 83.81 87 GLN A C 1
ATOM 694 O O . GLN A 1 87 ? -0.451 -2.279 -20.370 1.00 83.81 87 GLN A O 1
ATOM 699 N N . ILE A 1 88 ? 1.020 -1.688 -18.783 1.00 84.50 88 ILE A N 1
ATOM 700 C CA . ILE A 1 88 ? 0.272 -2.059 -17.597 1.00 84.50 88 ILE A CA 1
ATOM 701 C C . ILE A 1 88 ? -0.218 -0.738 -17.027 1.00 84.50 88 ILE A C 1
ATOM 703 O O . ILE A 1 88 ? 0.594 0.059 -16.559 1.00 84.50 88 ILE A O 1
ATOM 707 N N . ASP A 1 89 ? -1.526 -0.509 -17.106 1.00 86.94 89 ASP A N 1
ATOM 708 C CA . ASP A 1 89 ? -2.142 0.701 -16.572 1.00 86.94 89 ASP A CA 1
ATOM 709 C C . ASP A 1 89 ? -1.851 0.854 -15.072 1.00 86.94 89 ASP A C 1
ATOM 711 O O . ASP A 1 89 ? -1.687 -0.132 -14.340 1.00 86.94 89 ASP A O 1
ATOM 715 N N . SER A 1 90 ? -1.820 2.107 -14.616 1.00 90.25 90 SER A N 1
ATOM 716 C CA . SER A 1 90 ? -1.730 2.410 -13.190 1.00 90.25 90 SER A CA 1
ATOM 717 C C . SER A 1 90 ? -2.874 1.745 -12.423 1.00 90.25 90 SER A C 1
ATOM 719 O O . SER A 1 90 ? -3.997 1.599 -12.916 1.00 90.25 90 SER A O 1
ATOM 721 N N . TRP A 1 91 ? -2.584 1.326 -11.196 1.00 91.94 91 TRP A N 1
ATOM 722 C CA . TRP A 1 91 ? -3.562 0.656 -10.350 1.00 91.94 91 TRP A CA 1
ATOM 723 C C . TRP A 1 91 ? -3.422 1.083 -8.900 1.00 91.94 91 TRP A C 1
ATOM 725 O O . TRP A 1 91 ? -2.343 1.447 -8.417 1.00 91.94 91 TRP A O 1
ATOM 735 N N . ASP A 1 92 ? -4.542 1.006 -8.196 1.00 94.62 92 ASP A N 1
ATOM 736 C CA . ASP A 1 92 ? -4.634 1.284 -6.778 1.00 94.62 92 ASP A CA 1
ATOM 737 C C . ASP A 1 92 ? -5.230 0.109 -6.000 1.00 94.62 92 ASP A C 1
ATOM 739 O O . ASP A 1 92 ? -5.929 -0.754 -6.534 1.00 94.62 92 ASP A O 1
ATOM 743 N N . GLN A 1 93 ? -4.910 0.061 -4.710 1.00 95.81 93 GLN A N 1
ATOM 744 C CA . GLN A 1 93 ? -5.480 -0.893 -3.776 1.00 95.81 93 GLN A CA 1
ATOM 745 C C . GLN A 1 93 ? -5.765 -0.233 -2.435 1.00 95.81 93 GLN A C 1
ATOM 747 O O . GLN A 1 93 ? -4.925 0.453 -1.847 1.00 95.81 93 GLN A O 1
ATOM 752 N N . HIS A 1 94 ? -6.944 -0.544 -1.908 1.00 96.62 94 HIS A N 1
ATOM 753 C CA . HIS A 1 94 ? -7.391 -0.137 -0.589 1.00 96.62 94 HIS A CA 1
ATOM 754 C C . HIS A 1 94 ? -7.515 -1.355 0.321 1.00 96.62 94 HIS A C 1
ATOM 756 O O . HIS A 1 94 ? -8.308 -2.256 0.066 1.00 96.62 94 HIS A O 1
ATOM 762 N N . ASN A 1 95 ? -6.781 -1.350 1.426 1.00 96.75 95 ASN A N 1
ATOM 763 C CA . ASN A 1 95 ? -6.930 -2.336 2.486 1.00 96.75 95 ASN A CA 1
ATOM 764 C C . ASN A 1 95 ? -7.497 -1.653 3.727 1.00 96.75 95 ASN A C 1
ATOM 766 O O . ASN A 1 95 ? -7.113 -0.536 4.072 1.00 96.75 95 ASN A O 1
ATOM 770 N N . MET A 1 96 ? -8.394 -2.330 4.434 1.00 97.12 96 MET A N 1
ATOM 771 C CA . MET A 1 96 ? -8.945 -1.816 5.685 1.00 97.12 96 MET A CA 1
ATOM 772 C C . MET A 1 96 ? -9.071 -2.949 6.692 1.00 97.12 96 MET A C 1
ATOM 774 O O . MET A 1 96 ? -9.412 -4.080 6.346 1.00 97.12 96 MET A O 1
ATOM 778 N N . SER A 1 97 ? -8.784 -2.654 7.954 1.00 97.50 97 SER A N 1
ATOM 779 C CA . SER A 1 97 ? -8.959 -3.604 9.044 1.00 97.50 97 SER A CA 1
ATOM 780 C C . SER A 1 97 ? -9.474 -2.924 10.297 1.00 97.50 97 SER A C 1
ATOM 782 O O . SER A 1 97 ? -9.126 -1.784 10.596 1.00 97.50 97 SER A O 1
ATOM 784 N N . LEU A 1 98 ? -10.313 -3.651 11.019 1.00 97.12 98 LEU A N 1
ATOM 785 C CA . LEU A 1 98 ? -10.843 -3.273 12.312 1.00 97.12 98 LEU A CA 1
ATOM 786 C C . LEU A 1 98 ? -10.395 -4.324 13.323 1.00 97.12 98 LEU A C 1
ATOM 788 O O . LEU A 1 98 ? -10.587 -5.520 13.096 1.00 97.12 98 LEU A O 1
ATOM 792 N N . LEU A 1 99 ? -9.791 -3.881 14.414 1.00 97.06 99 LEU A N 1
ATOM 793 C CA . LEU A 1 99 ? -9.318 -4.716 15.508 1.00 97.06 99 LEU A CA 1
ATOM 794 C C . LEU A 1 99 ? -9.993 -4.254 16.795 1.00 97.06 99 LEU A C 1
ATOM 796 O O . LEU A 1 99 ? -9.892 -3.088 17.150 1.00 97.06 99 LEU A O 1
ATOM 800 N N . TYR A 1 100 ? -10.657 -5.169 17.481 1.00 96.81 100 TYR A N 1
ATOM 801 C CA . TYR A 1 100 ? -11.104 -4.990 18.854 1.00 96.81 100 TYR A CA 1
ATOM 802 C C . TYR A 1 100 ? -10.196 -5.791 19.783 1.00 96.81 100 TYR A C 1
ATOM 804 O O . TYR A 1 100 ? -9.901 -6.954 19.491 1.00 96.81 100 TYR A O 1
ATOM 812 N N . GLU A 1 101 ? -9.798 -5.180 20.892 1.00 96.56 101 GLU A N 1
ATOM 813 C CA . GLU A 1 101 ? -9.012 -5.800 21.957 1.00 96.56 101 GLU A CA 1
ATOM 814 C C . GLU A 1 101 ? -9.669 -5.504 23.309 1.00 96.56 101 GLU A C 1
ATOM 816 O O . GLU A 1 101 ? -9.981 -4.354 23.616 1.00 96.56 101 GLU A O 1
ATOM 821 N N . SER A 1 102 ? -9.930 -6.547 24.097 1.00 95.50 102 SER A N 1
ATOM 822 C CA . SER A 1 102 ? -10.507 -6.412 25.438 1.00 95.50 102 SER A CA 1
ATOM 823 C C . SER A 1 102 ? -9.508 -5.763 26.401 1.00 95.50 102 SER A C 1
ATOM 825 O O . SER A 1 102 ? -8.304 -5.971 26.286 1.00 95.50 102 SER A O 1
ATOM 827 N N . THR A 1 103 ? -9.990 -5.004 27.387 1.00 93.12 103 THR A N 1
ATOM 828 C CA . THR A 1 103 ? -9.146 -4.324 28.389 1.00 93.12 103 THR A CA 1
ATOM 829 C C . THR A 1 103 ? -8.334 -5.299 29.251 1.00 93.12 103 THR A C 1
ATOM 831 O O . THR A 1 103 ? -7.257 -4.946 29.725 1.00 93.12 103 THR A O 1
ATOM 834 N N . ASP A 1 104 ? -8.833 -6.518 29.455 1.00 92.19 104 ASP A N 1
ATOM 835 C CA . ASP A 1 104 ? -8.104 -7.605 30.127 1.00 92.19 104 ASP A CA 1
ATOM 836 C C . ASP A 1 104 ? -7.089 -8.318 29.214 1.00 92.19 104 ASP A C 1
ATOM 838 O O . ASP A 1 104 ? -6.314 -9.141 29.693 1.00 92.19 104 ASP A O 1
ATOM 842 N N . ALA A 1 105 ? -7.061 -7.972 27.922 1.00 87.94 105 ALA A N 1
ATOM 843 C CA . ALA A 1 105 ? -6.287 -8.609 26.860 1.00 87.94 105 ALA A CA 1
ATOM 844 C C . ALA A 1 105 ? -6.583 -10.109 26.646 1.00 87.94 105 ALA A C 1
ATOM 846 O O . ALA A 1 105 ? -5.859 -10.778 25.904 1.00 87.94 105 ALA A O 1
ATOM 847 N N . ASP A 1 106 ? -7.667 -10.639 27.221 1.00 93.81 106 ASP A N 1
ATOM 848 C CA . ASP A 1 106 ? -8.029 -12.055 27.092 1.00 93.81 106 ASP A CA 1
ATOM 849 C C . ASP A 1 106 ? -8.691 -12.359 25.736 1.00 93.81 106 ASP A C 1
ATOM 851 O O . ASP A 1 106 ? -8.640 -13.490 25.244 1.00 93.81 106 ASP A O 1
ATOM 855 N N . TRP A 1 107 ? -9.293 -11.346 25.100 1.00 92.00 107 TRP A N 1
ATOM 856 C CA . TRP A 1 107 ? -10.042 -11.496 23.852 1.00 92.00 107 TRP A CA 1
ATOM 857 C C . TRP A 1 107 ? -9.658 -10.451 22.806 1.00 92.00 107 TRP A C 1
ATOM 859 O O . TRP A 1 107 ? -9.585 -9.256 23.089 1.00 92.00 107 TRP A O 1
ATOM 869 N N . GLN A 1 108 ? -9.501 -10.908 21.560 1.00 95.06 108 GLN A N 1
ATOM 870 C CA . GLN A 1 108 ? -9.331 -10.054 20.385 1.00 95.06 108 GLN A CA 1
ATOM 871 C C . GLN A 1 108 ? -10.242 -10.508 19.243 1.00 95.06 108 GLN A C 1
ATOM 873 O O . GLN A 1 108 ? -10.456 -11.706 19.034 1.00 95.06 108 GLN A O 1
ATOM 878 N N . ALA A 1 109 ? -10.741 -9.556 18.461 1.00 95.38 109 ALA A N 1
ATOM 879 C CA . ALA A 1 109 ? -11.504 -9.824 17.247 1.00 95.38 109 ALA A CA 1
ATOM 880 C C . ALA A 1 109 ? -11.009 -8.929 16.112 1.00 95.38 109 ALA A C 1
ATOM 882 O O . ALA A 1 109 ? -10.786 -7.736 16.305 1.00 95.38 109 ALA A O 1
ATOM 883 N N . ARG A 1 110 ? -10.851 -9.490 14.909 1.00 96.06 110 ARG A N 1
ATOM 884 C CA . ARG A 1 110 ? -10.395 -8.743 13.732 1.00 96.06 110 ARG A CA 1
ATOM 885 C C . ARG A 1 110 ? -11.303 -8.979 12.537 1.00 96.06 110 ARG A C 1
ATOM 887 O O . ARG A 1 110 ? -11.560 -10.122 12.171 1.00 96.06 110 ARG A O 1
ATOM 894 N N . ALA A 1 111 ? -11.693 -7.893 11.884 1.00 97.06 111 ALA A N 1
ATOM 895 C CA . ALA A 1 111 ? -12.325 -7.893 10.571 1.00 97.06 111 ALA A CA 1
ATOM 896 C C . ALA A 1 111 ? -11.417 -7.172 9.567 1.00 97.06 111 ALA A C 1
ATOM 898 O O . ALA A 1 111 ? -10.702 -6.239 9.933 1.00 97.06 111 ALA A O 1
ATOM 899 N N . PHE A 1 112 ? -11.410 -7.604 8.306 1.00 95.81 112 PHE A N 1
ATOM 900 C CA . PHE A 1 112 ? -10.588 -6.983 7.267 1.00 95.81 112 PHE A CA 1
ATOM 901 C C . PHE A 1 112 ? -11.216 -7.097 5.876 1.00 95.81 112 PHE A C 1
ATOM 903 O O . PHE A 1 112 ? -12.010 -7.999 5.616 1.00 95.81 112 PHE A O 1
ATOM 910 N N . VAL A 1 113 ? -10.805 -6.193 4.988 1.00 96.06 113 VAL A N 1
ATOM 911 C CA . VAL A 1 113 ? -11.083 -6.180 3.545 1.00 96.06 113 VAL A CA 1
ATOM 912 C C . VAL A 1 113 ? -9.795 -5.818 2.795 1.00 96.06 113 VAL A C 1
ATOM 914 O O . VAL A 1 113 ? -8.947 -5.105 3.347 1.00 96.06 113 VAL A O 1
ATOM 917 N N . ARG A 1 114 ? -9.618 -6.368 1.590 1.00 91.56 114 ARG A N 1
ATOM 918 C CA . ARG A 1 114 ? -8.412 -6.245 0.762 1.00 91.56 114 ARG A CA 1
ATOM 919 C C . ARG A 1 114 ? -8.738 -6.068 -0.708 1.00 91.56 114 ARG A C 1
ATOM 921 O O . ARG A 1 114 ? -9.833 -6.543 -1.088 1.00 91.56 114 ARG A O 1
#

Secondary structure (DSSP, 8-state):
-TTSB-TTS-B----HHHHHHTT-----------TTPPPTT--S-EEEEEEEEEEEEGGGTEEEEEEEEEEEE--EESSTT--GGGEE--EEEEEEEEEEEETTSS-EEEEEE-

Sequence (114 aa):
MPGTTYPNGIPAYFSRHWLEANGITTSSGLPINLGGNELPNSPEFTFRLGVQYTWPISAIAGDLSLRWDYYWQDDSYAREFNKVGDQIDSWDQHNMSLLYESTDADWQARAFVR

pLDDT: mean 84.62, std 11.44, range [47.56, 97.5]

Radius of gyration: 28.85 Å; chains: 1; bounding box: 46×48×75 Å

Foldseek 3Di:
DPPQADPVRHGDDDDPVRCVVVVNDDDPDDDDDLPPFDDAPDFPDKDKDKDKDWDADVVQQWIKMKIKMKIKTAKGFNDSVPDPVRIDHIDMDIKIKIKIAHNVRPDIDMDIDD